Protein AF-A0A5Q5BSM4-F1 (afdb_monomer)

Secondary structure (DSSP, 8-state):
------HHHHHHHHHHHHHHHHHHHHHHHHHHHHHHHHHHHHHTT-SEEEE--SSSS--TTGGG-HHHHHHHHT--GGGS-S-B-TTSPEEEEHHHHHHHHHS----------------------

Nearest PDB structures (foldseek):
  6gsm-assembly1_K  TM=3.492E-01  e=2.436E+00  Kluyveromyces lactis NRRL Y-1140

Structure (mmCIF, N/CA/C/O backbone):
data_AF-A0A5Q5BSM4-F1
#
_entry.id   AF-A0A5Q5BSM4-F1
#
loop_
_atom_site.group_PDB
_atom_site.id
_atom_site.type_symbol
_atom_site.label_atom_id
_atom_site.label_alt_id
_atom_site.label_comp_id
_atom_site.label_asym_id
_atom_site.label_entity_id
_atom_site.label_seq_id
_atom_site.pdbx_PDB_ins_code
_atom_site.Cartn_x
_atom_site.Cartn_y
_atom_site.Cartn_z
_atom_site.occupancy
_atom_site.B_iso_or_equiv
_atom_site.auth_seq_id
_atom_site.auth_comp_id
_atom_site.auth_asym_id
_atom_site.auth_atom_id
_atom_site.pdbx_PDB_model_num
ATOM 1 N N . MET A 1 1 ? 25.265 6.260 -46.735 1.00 38.16 1 MET A N 1
ATOM 2 C CA . MET A 1 1 ? 26.130 6.472 -45.557 1.00 38.16 1 MET A CA 1
ATOM 3 C C . MET A 1 1 ? 25.509 5.706 -44.404 1.00 38.16 1 MET A C 1
ATOM 5 O O . MET A 1 1 ? 24.399 6.041 -44.016 1.00 38.16 1 MET A O 1
ATOM 9 N N . ALA A 1 2 ? 26.136 4.612 -43.973 1.00 45.56 2 ALA A N 1
ATOM 10 C CA . ALA A 1 2 ? 25.623 3.774 -42.896 1.00 45.56 2 ALA A CA 1
ATOM 11 C C . ALA A 1 2 ? 26.114 4.345 -41.563 1.00 45.56 2 ALA A C 1
ATOM 13 O O . ALA A 1 2 ? 27.311 4.324 -41.285 1.00 45.56 2 ALA A O 1
ATOM 14 N N . THR A 1 3 ? 25.202 4.896 -40.766 1.00 55.59 3 THR A N 1
ATOM 15 C CA . THR A 1 3 ? 25.486 5.230 -39.372 1.00 55.59 3 THR A CA 1
ATOM 16 C C . THR A 1 3 ? 25.607 3.911 -38.622 1.00 55.59 3 THR A C 1
ATOM 18 O O . THR A 1 3 ? 24.602 3.303 -38.261 1.00 55.59 3 THR A O 1
ATOM 21 N N . THR A 1 4 ? 26.833 3.423 -38.451 1.00 55.22 4 THR A N 1
ATOM 22 C CA . THR A 1 4 ? 27.134 2.293 -37.571 1.00 55.22 4 THR A CA 1
ATOM 23 C C . THR A 1 4 ? 26.863 2.749 -36.141 1.00 55.22 4 THR A C 1
ATOM 25 O O . THR A 1 4 ? 27.743 3.290 -35.478 1.00 55.22 4 THR A O 1
ATOM 28 N N . GLN A 1 5 ? 25.616 2.613 -35.687 1.00 59.78 5 GLN A N 1
ATOM 29 C CA . GLN A 1 5 ? 25.284 2.768 -34.275 1.00 59.78 5 GLN A CA 1
ATOM 30 C C . GLN A 1 5 ? 26.071 1.716 -33.500 1.00 59.78 5 GLN A C 1
ATOM 32 O O . GLN A 1 5 ? 25.992 0.521 -33.797 1.00 59.78 5 GLN A O 1
ATOM 37 N N . ASN A 1 6 ? 26.879 2.177 -32.548 1.00 61.00 6 ASN A N 1
ATOM 38 C CA . ASN A 1 6 ? 27.720 1.309 -31.747 1.00 61.00 6 ASN A CA 1
ATOM 39 C C . ASN A 1 6 ? 26.804 0.351 -30.957 1.00 61.00 6 ASN A C 1
ATOM 41 O O . ASN A 1 6 ? 25.897 0.810 -30.251 1.00 61.00 6 ASN A O 1
ATOM 45 N N . PRO A 1 7 ? 26.999 -0.975 -31.048 1.00 62.97 7 PRO A N 1
ATOM 46 C CA . PRO A 1 7 ? 26.132 -1.943 -30.374 1.00 62.97 7 PRO A CA 1
ATOM 47 C C . PRO A 1 7 ? 26.144 -1.776 -28.845 1.00 62.97 7 PRO A C 1
ATOM 49 O O . PRO A 1 7 ? 25.150 -2.080 -28.192 1.00 62.97 7 PRO A O 1
ATOM 52 N N . VAL A 1 8 ? 27.228 -1.223 -28.289 1.00 66.81 8 VAL A N 1
ATOM 53 C CA . VAL A 1 8 ? 27.368 -0.889 -26.862 1.00 66.81 8 VAL A CA 1
ATOM 54 C C . VAL A 1 8 ? 26.433 0.258 -26.454 1.00 66.81 8 VAL A C 1
ATOM 56 O O . VAL A 1 8 ? 25.669 0.109 -25.509 1.00 66.81 8 VAL A O 1
ATOM 59 N N . GLU A 1 9 ? 26.387 1.352 -27.221 1.00 67.44 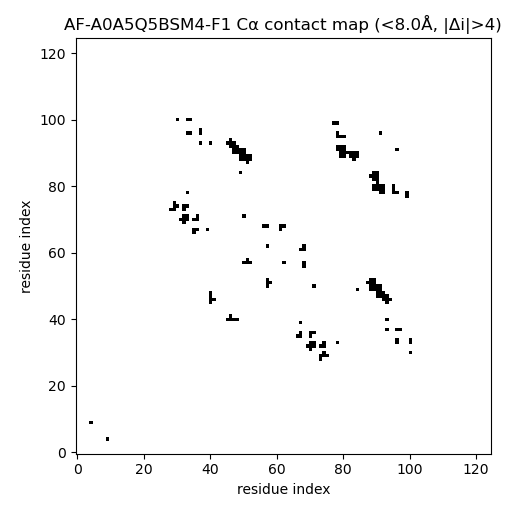9 GLU A N 1
ATOM 60 C CA . GLU A 1 9 ? 25.494 2.494 -26.946 1.00 67.44 9 GLU A CA 1
ATOM 61 C C . GLU A 1 9 ? 24.015 2.092 -27.061 1.00 67.44 9 GLU A C 1
ATOM 63 O O . GLU A 1 9 ? 23.165 2.522 -26.281 1.00 67.44 9 GLU A O 1
ATOM 68 N N . THR A 1 10 ? 23.700 1.202 -28.006 1.00 70.56 10 THR A N 1
ATOM 69 C CA . THR A 1 10 ? 22.338 0.680 -28.186 1.00 70.56 10 THR A CA 1
ATOM 70 C C . THR A 1 10 ? 21.916 -0.223 -27.020 1.00 70.56 10 THR A C 1
ATOM 72 O O . THR A 1 10 ? 20.780 -0.120 -26.549 1.00 70.56 10 THR A O 1
ATOM 75 N N . ALA A 1 11 ? 22.818 -1.073 -26.518 1.00 73.31 11 ALA A N 1
ATOM 76 C CA . ALA A 1 11 ? 22.568 -1.925 -25.354 1.00 73.31 11 ALA A CA 1
ATOM 77 C C . ALA A 1 11 ? 22.363 -1.101 -24.066 1.00 73.31 11 ALA A C 1
ATOM 79 O O . ALA A 1 11 ? 21.444 -1.389 -23.293 1.00 73.31 11 ALA A O 1
ATOM 80 N N . ASP A 1 12 ? 23.135 -0.027 -23.879 1.00 85.81 12 ASP A N 1
ATOM 81 C CA . ASP A 1 12 ? 22.999 0.881 -22.733 1.00 85.81 12 ASP A CA 1
ATOM 82 C C . ASP A 1 12 ? 21.653 1.628 -22.746 1.00 85.81 12 ASP A C 1
ATOM 84 O O . ASP A 1 12 ? 20.983 1.749 -21.714 1.00 85.81 12 ASP A O 1
ATOM 88 N N . HIS A 1 13 ? 21.184 2.054 -23.924 1.00 89.81 13 HIS A N 1
ATOM 89 C CA . HIS A 1 13 ? 19.853 2.650 -24.080 1.00 89.81 13 HIS A CA 1
ATOM 90 C C . HIS A 1 13 ? 18.716 1.656 -23.815 1.00 89.81 13 HIS A C 1
ATOM 92 O O . HIS A 1 13 ? 17.724 2.005 -23.162 1.00 89.81 13 HIS A O 1
ATOM 98 N N . GLN A 1 14 ? 18.848 0.413 -24.284 1.00 92.00 14 GLN A N 1
ATOM 99 C CA . GLN A 1 14 ? 17.872 -0.641 -24.005 1.00 92.00 14 GLN A CA 1
ATOM 100 C C . GLN A 1 14 ? 17.782 -0.920 -22.503 1.00 92.00 14 GLN A C 1
ATOM 102 O O . GLN A 1 14 ? 16.678 -0.914 -21.951 1.00 92.00 14 GLN A O 1
ATOM 107 N N . LEU A 1 15 ? 18.919 -1.069 -21.820 1.00 92.12 15 LEU A N 1
ATOM 108 C CA . LEU A 1 15 ? 18.958 -1.261 -20.372 1.00 92.12 15 LEU A CA 1
ATOM 109 C C . LEU A 1 15 ? 18.307 -0.086 -19.625 1.00 92.12 15 LEU A C 1
ATOM 111 O O . LEU A 1 15 ? 17.450 -0.304 -18.764 1.00 92.12 15 LEU A O 1
ATOM 115 N N . ALA A 1 16 ? 18.636 1.156 -19.990 1.00 93.56 16 ALA A N 1
ATOM 116 C CA . ALA A 1 16 ? 18.035 2.346 -19.387 1.00 93.56 16 ALA A CA 1
ATOM 117 C C . ALA A 1 16 ? 16.503 2.379 -19.552 1.00 93.56 16 ALA A C 1
ATOM 119 O O . ALA A 1 16 ? 15.777 2.696 -18.603 1.00 93.56 16 ALA A O 1
ATOM 120 N N . SER A 1 17 ? 15.996 2.000 -20.730 1.00 94.44 17 SER A N 1
ATOM 121 C CA . SER A 1 17 ? 14.554 1.933 -20.995 1.00 94.44 17 SER A CA 1
ATOM 122 C C . SER A 1 17 ? 13.844 0.878 -20.135 1.00 94.44 17 SER A C 1
ATOM 124 O O . S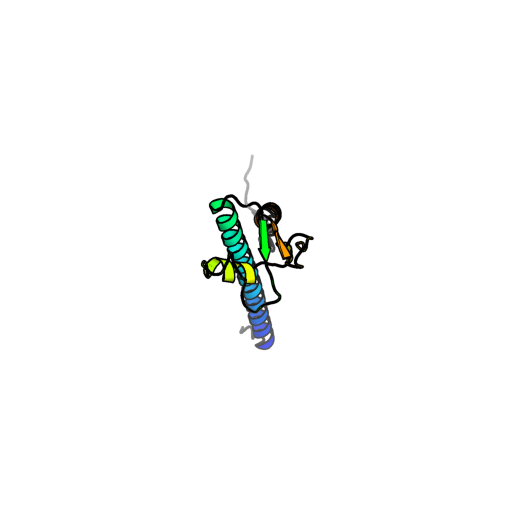ER A 1 17 ? 12.769 1.140 -19.586 1.00 94.44 17 SER A O 1
ATOM 126 N N . LEU A 1 18 ? 14.468 -0.290 -19.942 1.00 95.56 18 LEU A N 1
ATOM 127 C CA . LEU A 1 18 ? 13.928 -1.370 -19.117 1.00 95.56 18 LEU A CA 1
ATOM 128 C C . LEU A 1 18 ? 13.893 -0.979 -17.637 1.00 95.56 18 LEU A C 1
ATOM 130 O O . LEU A 1 18 ? 12.879 -1.200 -16.976 1.00 95.56 18 LEU A O 1
ATOM 134 N N . LEU A 1 19 ? 14.944 -0.327 -17.130 1.00 95.56 19 LEU A N 1
ATOM 135 C CA . LEU A 1 19 ? 14.981 0.195 -15.760 1.00 95.56 19 LEU A CA 1
ATOM 136 C C . LEU A 1 19 ? 13.916 1.277 -15.531 1.00 95.56 19 LEU A C 1
ATOM 138 O O . LEU A 1 19 ? 13.228 1.277 -14.506 1.00 95.56 19 LEU A O 1
ATOM 142 N N . ALA A 1 20 ? 13.722 2.177 -16.501 1.00 93.44 20 ALA A N 1
ATOM 143 C CA . ALA A 1 20 ? 12.674 3.193 -16.432 1.00 93.44 20 ALA A CA 1
ATOM 144 C C . ALA A 1 20 ? 11.273 2.565 -16.383 1.00 93.44 20 ALA A C 1
ATOM 146 O O . ALA A 1 20 ? 10.442 2.988 -15.571 1.00 93.44 20 ALA A O 1
ATOM 147 N N . ARG A 1 21 ? 11.030 1.529 -17.196 1.00 95.25 21 ARG A N 1
ATOM 148 C CA . ARG A 1 21 ? 9.766 0.783 -17.211 1.00 95.25 21 ARG A CA 1
ATOM 149 C C . ARG A 1 21 ? 9.548 -0.007 -15.924 1.00 95.25 21 ARG A C 1
ATOM 151 O O . ARG A 1 21 ? 8.446 0.012 -15.386 1.00 95.25 21 ARG A O 1
ATOM 158 N N . GLN A 1 22 ? 10.587 -0.650 -15.392 1.00 95.88 22 GLN A N 1
ATOM 159 C CA . GLN A 1 22 ? 10.524 -1.345 -14.105 1.00 95.88 22 GLN A CA 1
ATOM 160 C C . GLN A 1 22 ? 10.124 -0.382 -12.980 1.00 95.88 22 GLN A C 1
ATOM 162 O O . GLN A 1 22 ? 9.266 -0.710 -12.161 1.00 95.88 22 GLN A O 1
ATOM 167 N N . LYS A 1 23 ? 10.698 0.827 -12.966 1.00 93.88 23 LYS A N 1
ATOM 168 C CA . LYS A 1 23 ? 10.336 1.867 -11.997 1.00 93.88 23 LYS A CA 1
ATOM 169 C C . LYS A 1 23 ? 8.873 2.295 -12.133 1.00 93.88 23 LYS A C 1
ATOM 171 O O . LYS A 1 23 ? 8.179 2.368 -11.126 1.00 93.88 23 LYS A O 1
ATOM 176 N N . GLN A 1 24 ? 8.400 2.539 -13.355 1.00 93.44 24 GLN A N 1
ATOM 177 C CA . GLN A 1 24 ? 6.998 2.897 -13.609 1.00 93.44 24 GLN A CA 1
ATOM 178 C C . GLN A 1 24 ? 6.033 1.791 -13.169 1.00 93.44 24 GLN A C 1
ATOM 180 O O . GLN A 1 24 ? 5.017 2.078 -12.543 1.00 93.44 24 GLN A O 1
ATOM 185 N N . LEU A 1 25 ? 6.359 0.528 -13.458 1.00 95.69 25 LEU A N 1
ATOM 186 C CA . LEU A 1 25 ? 5.557 -0.616 -13.026 1.00 95.69 25 LEU A CA 1
ATOM 187 C C . LEU A 1 25 ? 5.505 -0.719 -11.503 1.00 95.69 25 LEU A C 1
ATOM 189 O O . LEU A 1 25 ? 4.427 -0.910 -10.953 1.00 95.69 25 LEU A O 1
ATOM 193 N N . ARG A 1 26 ? 6.637 -0.533 -10.816 1.00 92.88 26 ARG A N 1
ATOM 194 C CA . ARG A 1 26 ? 6.670 -0.520 -9.349 1.00 92.88 26 ARG A CA 1
ATOM 195 C C . ARG A 1 26 ? 5.797 0.594 -8.775 1.00 92.88 26 ARG A C 1
ATOM 197 O O . ARG A 1 26 ? 4.992 0.328 -7.895 1.00 92.88 26 ARG A O 1
ATOM 204 N N . GLU A 1 27 ? 5.905 1.812 -9.301 1.00 91.62 27 GLU A N 1
ATOM 205 C CA . GLU A 1 27 ? 5.063 2.942 -8.879 1.00 91.62 27 GLU A CA 1
ATOM 206 C C . GLU A 1 27 ? 3.565 2.658 -9.106 1.00 91.62 27 GLU A C 1
ATOM 208 O O . GLU A 1 27 ? 2.738 2.988 -8.257 1.00 91.62 27 GLU A O 1
ATOM 213 N N . ALA A 1 28 ? 3.207 2.009 -10.218 1.00 93.19 28 ALA A N 1
ATOM 214 C CA . ALA A 1 28 ? 1.830 1.612 -10.504 1.00 93.19 28 ALA A CA 1
ATOM 215 C C . ALA A 1 28 ? 1.316 0.518 -9.550 1.00 93.19 28 ALA A C 1
ATOM 217 O O . ALA A 1 28 ? 0.178 0.604 -9.090 1.00 93.19 28 ALA A O 1
ATOM 218 N N . ILE A 1 29 ? 2.152 -0.475 -9.223 1.00 93.38 29 ILE A N 1
ATOM 219 C CA . ILE A 1 29 ? 1.835 -1.535 -8.252 1.00 93.38 29 ILE A CA 1
ATOM 220 C C . ILE A 1 29 ? 1.619 -0.931 -6.861 1.00 93.38 29 ILE A C 1
ATOM 222 O O . ILE A 1 29 ? 0.567 -1.157 -6.267 1.00 93.38 29 ILE A O 1
ATOM 226 N N . GLU A 1 30 ? 2.547 -0.094 -6.384 1.00 93.12 30 GLU A N 1
ATOM 227 C CA . GLU A 1 30 ? 2.431 0.605 -5.095 1.00 93.12 30 GLU A CA 1
ATOM 228 C C . GLU A 1 30 ? 1.144 1.439 -5.019 1.00 93.12 30 GLU A C 1
ATOM 230 O O . GLU A 1 30 ? 0.439 1.441 -4.006 1.00 93.12 30 GLU A O 1
ATOM 235 N N . ARG A 1 31 ? 0.812 2.151 -6.105 1.00 93.62 31 ARG A N 1
ATOM 236 C CA . ARG A 1 31 ? -0.415 2.947 -6.175 1.00 93.62 31 ARG A CA 1
ATOM 237 C C . ARG A 1 31 ? -1.655 2.070 -6.104 1.00 93.62 31 ARG A C 1
ATOM 239 O O . ARG A 1 31 ? -2.568 2.381 -5.341 1.00 93.62 31 ARG A O 1
ATOM 246 N N . ARG A 1 32 ? -1.679 0.971 -6.858 1.00 94.69 32 ARG A N 1
ATOM 247 C CA . ARG A 1 32 ? -2.812 0.046 -6.857 1.00 94.69 32 ARG A CA 1
ATOM 248 C C . ARG A 1 32 ? -3.003 -0.610 -5.492 1.00 94.69 32 ARG A C 1
ATOM 250 O O . ARG A 1 32 ? -4.131 -0.722 -5.025 1.00 94.69 32 ARG A O 1
ATOM 257 N N . ALA A 1 33 ? -1.913 -0.987 -4.836 1.00 92.06 33 ALA A N 1
ATOM 258 C CA . ALA A 1 33 ? -1.926 -1.491 -3.471 1.00 92.06 33 ALA A CA 1
ATOM 259 C C . ALA A 1 33 ? -2.557 -0.486 -2.492 1.00 92.06 33 ALA A C 1
ATOM 261 O O . ALA A 1 33 ? -3.473 -0.835 -1.747 1.00 92.06 33 ALA A O 1
ATOM 262 N N . ALA A 1 34 ? -2.140 0.783 -2.550 1.00 92.38 34 ALA A N 1
ATOM 263 C CA . ALA A 1 34 ? -2.717 1.844 -1.725 1.00 92.38 34 ALA A CA 1
ATOM 264 C C . ALA A 1 34 ? -4.222 2.048 -1.973 1.00 92.38 34 ALA A C 1
ATOM 266 O O . ALA A 1 34 ? -4.971 2.269 -1.023 1.00 92.38 34 ALA A O 1
ATOM 267 N N . GLU A 1 35 ? -4.685 1.933 -3.221 1.00 94.12 35 GLU A N 1
ATOM 268 C CA . GLU A 1 35 ? -6.115 1.985 -3.556 1.00 94.12 35 GLU A CA 1
ATOM 269 C C . GLU A 1 35 ? -6.904 0.817 -2.953 1.00 94.12 35 GLU A C 1
ATOM 271 O O . GLU A 1 35 ? -7.995 1.040 -2.427 1.00 94.12 35 GLU A O 1
ATOM 276 N N . VAL A 1 36 ? -6.364 -0.406 -2.998 1.00 92.94 36 VAL A N 1
ATOM 277 C CA . VAL A 1 36 ? -7.010 -1.599 -2.423 1.00 92.94 36 VAL A CA 1
ATOM 278 C C . VAL A 1 36 ? -7.166 -1.444 -0.912 1.00 92.94 36 VAL A C 1
ATOM 280 O O . VAL A 1 36 ? -8.275 -1.569 -0.398 1.00 92.94 36 VAL A O 1
ATOM 283 N N . VAL A 1 37 ? -6.090 -1.080 -0.206 1.00 90.94 37 VAL A N 1
ATOM 284 C CA . VAL A 1 37 ? -6.135 -0.896 1.255 1.00 90.94 37 VAL A CA 1
ATOM 285 C C . VAL A 1 37 ? -7.058 0.263 1.639 1.00 90.94 37 VAL A C 1
ATOM 287 O O . VAL A 1 37 ? -7.840 0.146 2.580 1.00 90.94 37 VAL A O 1
ATOM 290 N N . ARG A 1 38 ? -7.027 1.371 0.886 1.00 92.88 38 ARG A N 1
ATOM 291 C CA . ARG A 1 38 ? -7.946 2.501 1.088 1.00 92.88 38 ARG A CA 1
ATOM 292 C C . ARG A 1 38 ? -9.404 2.083 0.924 1.00 92.88 3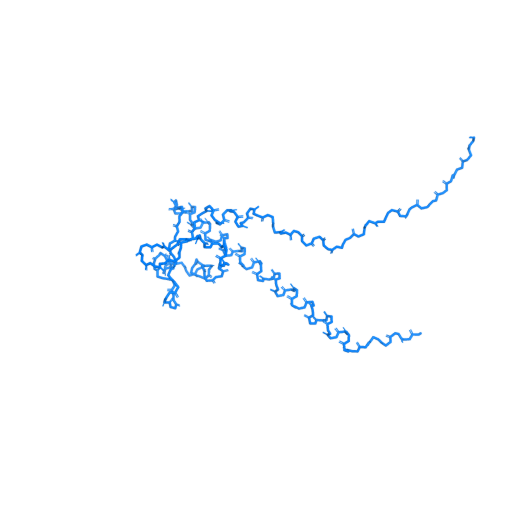8 ARG A C 1
ATOM 294 O O . ARG A 1 38 ? -10.229 2.474 1.741 1.00 92.88 38 ARG A O 1
ATOM 301 N N . THR A 1 39 ? -9.718 1.349 -0.140 1.00 93.19 39 THR A N 1
ATOM 302 C CA . THR A 1 39 ? -11.088 0.898 -0.431 1.00 93.19 39 THR A CA 1
ATOM 303 C C . THR A 1 39 ? -11.586 -0.003 0.688 1.00 93.19 39 THR A C 1
ATOM 305 O O . THR A 1 39 ? -12.637 0.264 1.254 1.00 93.19 39 THR A O 1
ATOM 308 N N . TRP A 1 40 ? -10.764 -0.964 1.112 1.00 92.06 40 TRP A N 1
ATOM 309 C CA . TRP A 1 40 ? -11.101 -1.837 2.230 1.00 92.06 40 TRP A CA 1
ATOM 310 C C . TRP A 1 40 ? -11.375 -1.065 3.528 1.00 92.06 40 TRP A C 1
ATOM 312 O O . TRP A 1 40 ? -12.356 -1.350 4.211 1.00 92.06 40 TRP A O 1
ATOM 322 N N . LEU A 1 41 ? -10.550 -0.062 3.859 1.00 90.69 41 LEU A N 1
ATOM 323 C CA . LEU A 1 41 ? -10.770 0.786 5.036 1.00 90.69 41 LEU A CA 1
ATOM 324 C C . LEU A 1 41 ? -12.115 1.518 4.969 1.00 90.69 41 LEU A C 1
ATOM 326 O O . LEU A 1 41 ? -12.820 1.568 5.972 1.00 90.69 41 LEU A O 1
ATOM 330 N N . LEU A 1 42 ? -12.479 2.052 3.801 1.00 91.06 42 LEU A N 1
ATOM 331 C CA . LEU A 1 42 ? -13.760 2.732 3.601 1.00 91.06 42 LEU A CA 1
ATOM 332 C C . LEU A 1 42 ? -14.943 1.765 3.715 1.00 91.06 42 LEU A C 1
ATOM 334 O O . LEU A 1 42 ? -15.885 2.066 4.442 1.00 91.06 42 LEU A O 1
ATOM 338 N N . ASP A 1 43 ? -14.864 0.602 3.066 1.00 91.50 43 ASP A N 1
ATOM 339 C CA . ASP A 1 43 ? -15.927 -0.413 3.067 1.00 91.50 43 ASP A CA 1
ATOM 340 C C . ASP A 1 43 ? -16.202 -0.976 4.470 1.00 91.50 43 ASP A C 1
ATOM 342 O O . ASP A 1 43 ? -17.318 -1.387 4.771 1.00 91.50 43 ASP A O 1
ATOM 346 N N . HIS A 1 44 ? -15.188 -0.981 5.340 1.00 87.75 44 HIS A N 1
ATOM 347 C CA . HIS A 1 44 ? -15.294 -1.461 6.721 1.00 87.75 44 HIS A CA 1
ATOM 348 C C . HIS A 1 44 ? -15.473 -0.329 7.743 1.00 87.75 44 HIS A C 1
ATOM 350 O O . HIS A 1 44 ? -15.369 -0.585 8.943 1.00 87.75 44 HIS A O 1
ATOM 356 N N . GLU A 1 45 ? -15.688 0.913 7.291 1.00 90.06 45 GLU A N 1
ATOM 357 C CA . GLU A 1 45 ? -15.836 2.108 8.138 1.00 90.06 45 GLU A CA 1
ATOM 358 C C . GLU A 1 45 ? -14.656 2.319 9.112 1.00 90.06 45 GLU A C 1
ATOM 360 O O . GLU A 1 45 ? -14.796 2.807 10.236 1.00 90.06 45 GLU A O 1
ATOM 365 N N . ARG A 1 46 ? -13.447 1.949 8.679 1.00 88.25 46 ARG A N 1
ATOM 366 C CA . ARG A 1 46 ? -12.209 2.059 9.457 1.00 88.25 46 ARG A CA 1
ATOM 367 C C . ARG A 1 46 ? -11.364 3.238 9.003 1.00 88.25 46 ARG A C 1
ATOM 369 O O . ARG A 1 46 ? -11.256 3.566 7.826 1.00 88.25 46 ARG A O 1
ATOM 376 N N . THR A 1 47 ? -10.664 3.837 9.959 1.00 88.81 47 THR A N 1
ATOM 377 C CA . THR A 1 47 ? -9.720 4.936 9.701 1.00 88.81 47 THR A CA 1
ATOM 378 C C . THR A 1 47 ? -8.258 4.489 9.713 1.00 88.81 47 THR A C 1
ATOM 380 O O . THR A 1 47 ? -7.383 5.253 9.295 1.00 88.81 47 THR A O 1
ATOM 383 N N . TRP A 1 48 ? -7.976 3.261 10.157 1.00 87.69 48 TRP A N 1
ATOM 384 C CA . TRP A 1 48 ? -6.633 2.688 10.212 1.00 87.69 48 TRP A CA 1
ATOM 385 C C . TRP A 1 48 ? -6.653 1.153 10.251 1.00 87.69 48 TRP A C 1
ATOM 387 O O . TRP A 1 48 ? -7.668 0.535 10.583 1.00 87.69 48 TRP A O 1
ATOM 397 N N . VAL A 1 49 ? -5.507 0.548 9.936 1.00 85.12 49 VAL A N 1
ATOM 398 C CA . VAL A 1 49 ? -5.237 -0.882 10.122 1.00 85.12 49 VAL A CA 1
ATOM 399 C C . VAL A 1 49 ? -3.796 -1.094 10.596 1.00 85.12 49 VAL A C 1
ATOM 401 O O . VAL A 1 49 ? -2.882 -0.400 10.145 1.00 85.12 49 VAL A O 1
ATOM 404 N N . ALA A 1 50 ? -3.599 -2.020 11.537 1.00 81.81 50 ALA A N 1
ATOM 405 C CA . ALA A 1 50 ? -2.273 -2.457 11.960 1.00 81.81 50 ALA A CA 1
ATOM 406 C C . ALA A 1 50 ? -1.761 -3.560 11.028 1.00 81.81 50 ALA A C 1
ATOM 408 O O . ALA A 1 50 ? -2.491 -4.488 10.688 1.00 81.81 50 ALA A O 1
ATOM 409 N N . VAL A 1 51 ? -0.496 -3.450 10.642 1.00 77.00 51 VAL A N 1
ATOM 410 C CA . VAL A 1 51 ? 0.227 -4.394 9.795 1.00 77.00 51 VAL A CA 1
ATOM 411 C C . VAL A 1 51 ? 1.409 -4.921 10.592 1.00 77.00 51 VAL A C 1
ATOM 413 O O . VAL A 1 51 ? 2.333 -4.177 10.936 1.00 77.00 51 VAL A O 1
ATOM 416 N N . ASP A 1 52 ? 1.375 -6.211 10.901 1.00 71.50 52 ASP A N 1
ATOM 417 C CA . ASP A 1 52 ? 2.512 -6.896 11.497 1.00 71.50 52 ASP A CA 1
ATOM 418 C C . ASP A 1 52 ? 3.410 -7.462 10.390 1.00 71.50 52 ASP A C 1
ATOM 420 O O . ASP A 1 52 ? 2.982 -8.284 9.583 1.00 71.50 52 ASP A O 1
ATOM 424 N N . PHE A 1 53 ? 4.658 -7.000 10.342 1.00 64.06 53 PHE A N 1
ATOM 425 C CA . PHE A 1 53 ? 5.668 -7.476 9.392 1.00 64.06 53 PHE A CA 1
ATOM 426 C C . PHE A 1 53 ? 6.506 -8.639 9.943 1.00 64.06 53 PHE A C 1
ATOM 428 O O . PHE A 1 53 ? 7.355 -9.168 9.227 1.00 64.06 53 PHE A O 1
ATOM 435 N N . THR A 1 54 ? 6.324 -9.018 11.214 1.00 57.81 54 THR A N 1
ATOM 436 C CA . THR A 1 54 ? 7.201 -9.982 11.902 1.00 57.81 54 THR A CA 1
ATOM 437 C C . THR A 1 54 ? 6.893 -11.444 11.587 1.00 57.81 54 THR A C 1
ATOM 439 O O . THR A 1 54 ? 7.711 -12.317 11.878 1.00 57.81 54 THR A O 1
ATOM 442 N N . LYS A 1 55 ? 5.767 -11.733 10.929 1.00 48.81 55 LYS A N 1
ATOM 443 C CA . LYS A 1 55 ? 5.425 -13.071 10.441 1.00 48.81 55 LYS A CA 1
ATOM 444 C C . LYS A 1 55 ? 5.214 -13.027 8.935 1.00 48.81 55 LYS A C 1
ATOM 446 O O . LYS A 1 55 ? 4.709 -12.054 8.393 1.00 48.81 55 LYS A O 1
ATOM 451 N N . THR A 1 56 ? 5.583 -14.108 8.259 1.00 51.38 56 THR A N 1
ATOM 452 C CA . THR A 1 56 ? 5.515 -14.343 6.801 1.00 51.38 56 THR A CA 1
ATOM 453 C C . THR A 1 56 ? 4.115 -14.218 6.177 1.00 51.38 56 THR A C 1
ATOM 455 O O . THR A 1 56 ? 3.923 -14.570 5.013 1.00 51.38 56 THR A O 1
ATOM 458 N N . ARG A 1 57 ? 3.126 -13.737 6.933 1.00 47.78 57 ARG A N 1
ATOM 459 C CA . ARG A 1 57 ? 1.743 -13.541 6.532 1.00 47.78 57 ARG A CA 1
ATOM 460 C C . ARG A 1 57 ? 1.132 -12.421 7.386 1.00 47.78 57 ARG A C 1
ATOM 462 O O . ARG A 1 57 ? 1.312 -12.459 8.604 1.00 47.78 57 ARG A O 1
ATOM 469 N N . PRO A 1 58 ? 0.395 -11.468 6.797 1.00 53.41 58 PRO A N 1
ATOM 470 C CA . PRO A 1 58 ? -0.415 -10.538 7.575 1.00 53.41 58 PRO A CA 1
ATOM 471 C C . PRO A 1 58 ? -1.485 -11.332 8.356 1.00 53.41 58 PRO A C 1
ATOM 473 O O . PRO A 1 58 ? -2.306 -12.001 7.734 1.00 53.41 58 PRO A O 1
ATOM 476 N N . GLU A 1 59 ? -1.459 -11.314 9.695 1.00 54.56 59 GLU A N 1
ATOM 477 C CA . GLU A 1 59 ? -2.502 -11.931 10.547 1.00 54.56 59 GLU A CA 1
ATOM 478 C C . GLU A 1 59 ? -3.765 -11.043 10.589 1.00 54.56 59 GLU A C 1
ATOM 480 O O . GLU A 1 59 ? -3.668 -9.829 10.408 1.00 54.56 59 GLU A O 1
ATOM 485 N N . ALA A 1 60 ? -4.943 -11.654 10.800 1.00 53.03 60 ALA A N 1
ATOM 486 C CA . ALA A 1 60 ? -6.281 -11.040 10.896 1.00 53.03 60 ALA A CA 1
ATOM 487 C C . ALA A 1 60 ? -6.293 -9.518 11.200 1.00 53.03 60 ALA A C 1
ATOM 489 O O . ALA A 1 60 ? -5.791 -9.097 12.247 1.00 53.03 60 ALA A O 1
ATOM 490 N N . PRO A 1 61 ? -6.891 -8.672 10.328 1.00 59.75 61 PRO A N 1
ATOM 491 C CA . PRO A 1 61 ? -8.085 -8.925 9.501 1.00 59.75 61 PRO A CA 1
ATOM 492 C C . PRO A 1 61 ? -7.834 -9.429 8.065 1.00 59.75 61 PRO A C 1
ATOM 494 O O . PRO A 1 61 ? -8.777 -9.559 7.292 1.00 59.75 61 PRO A O 1
ATOM 497 N N . PHE A 1 62 ? -6.586 -9.722 7.697 1.00 64.00 62 PHE A N 1
ATOM 498 C CA . PHE A 1 62 ? -6.205 -10.072 6.321 1.00 64.00 62 PHE A CA 1
ATOM 499 C C . PHE A 1 62 ? -6.421 -11.547 5.944 1.00 64.00 62 PHE A C 1
ATOM 501 O O . PHE A 1 62 ? -6.390 -11.887 4.764 1.00 64.00 62 PHE A O 1
ATOM 508 N N . ASP A 1 63 ? -6.650 -12.436 6.918 1.00 61.75 63 ASP A N 1
ATOM 509 C CA . ASP A 1 63 ? -6.720 -13.887 6.678 1.00 61.75 63 ASP A CA 1
ATOM 510 C C . ASP A 1 63 ? -7.878 -14.315 5.759 1.00 61.75 63 ASP A C 1
ATOM 512 O O . ASP A 1 63 ? -7.778 -15.345 5.090 1.00 61.75 63 ASP A O 1
ATOM 516 N N . SER A 1 64 ? -8.953 -13.524 5.691 1.00 67.50 64 SER A N 1
ATOM 517 C CA . SER A 1 64 ? -10.093 -13.748 4.793 1.00 67.50 64 SER A CA 1
ATOM 518 C C . SER A 1 64 ? -9.988 -13.010 3.453 1.00 67.50 64 SER A C 1
ATOM 520 O O . SER A 1 64 ? -10.843 -13.212 2.595 1.00 67.50 64 SER A O 1
ATOM 522 N N . ASP A 1 65 ? -8.967 -12.169 3.255 1.00 76.62 65 ASP A N 1
ATOM 523 C CA . ASP A 1 65 ? -8.789 -11.365 2.042 1.00 76.62 65 ASP A CA 1
ATOM 524 C C . ASP A 1 65 ? -7.332 -11.420 1.554 1.00 76.62 65 ASP A C 1
ATOM 526 O O . ASP A 1 65 ? -6.472 -10.604 1.900 1.00 76.62 65 ASP A O 1
ATOM 530 N N . ALA A 1 66 ? -7.062 -12.410 0.699 1.00 77.81 66 ALA A N 1
ATOM 531 C CA . ALA A 1 66 ? -5.754 -12.594 0.078 1.00 77.81 66 ALA A CA 1
ATOM 532 C C . ALA A 1 66 ? -5.336 -11.399 -0.801 1.00 77.81 66 ALA A C 1
ATOM 534 O O . ALA A 1 66 ? -4.140 -11.135 -0.942 1.00 77.81 66 ALA A O 1
ATOM 535 N N . GLY A 1 67 ? -6.300 -10.670 -1.376 1.00 81.25 67 GLY A N 1
ATOM 536 C CA . GLY A 1 67 ? -6.033 -9.480 -2.181 1.00 81.25 67 GLY A CA 1
ATOM 537 C C . GLY A 1 67 ? -5.532 -8.324 -1.321 1.00 81.25 67 GLY A C 1
ATOM 538 O O . GLY A 1 67 ? -4.556 -7.663 -1.677 1.00 81.25 67 GLY A O 1
ATOM 539 N N . LEU A 1 68 ? -6.142 -8.131 -0.153 1.00 83.38 68 LEU A N 1
ATOM 540 C CA . LEU A 1 68 ? -5.709 -7.140 0.822 1.00 83.38 68 LEU A CA 1
ATOM 541 C C . LEU A 1 68 ? -4.345 -7.490 1.428 1.00 83.38 68 LEU A C 1
ATOM 543 O O . LEU A 1 68 ? -3.489 -6.614 1.537 1.00 83.38 68 LEU A O 1
ATOM 547 N N . ALA A 1 69 ? -4.114 -8.762 1.768 1.00 82.38 69 ALA A N 1
ATOM 548 C CA . ALA A 1 69 ? -2.818 -9.226 2.263 1.00 82.38 69 ALA A CA 1
ATOM 549 C C . ALA A 1 69 ? -1.690 -8.932 1.256 1.00 82.38 69 ALA A C 1
ATOM 551 O O . ALA A 1 69 ? -0.655 -8.376 1.625 1.00 82.38 69 ALA A O 1
ATOM 552 N N . ALA A 1 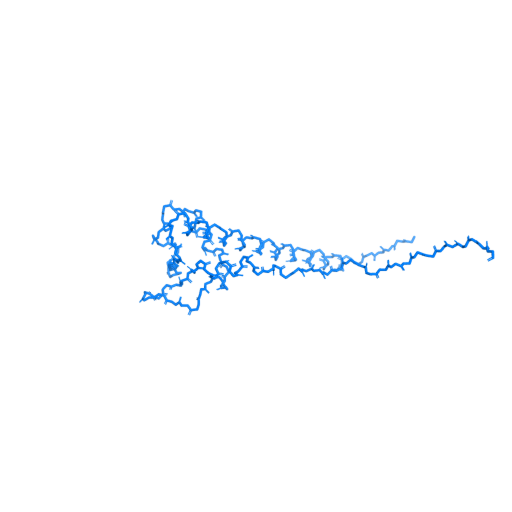70 ? -1.914 -9.242 -0.026 1.00 83.94 70 ALA A N 1
ATOM 553 C CA . ALA A 1 70 ? -0.966 -8.940 -1.095 1.00 83.94 70 ALA A CA 1
ATOM 554 C C . ALA A 1 70 ? -0.761 -7.427 -1.277 1.00 83.94 70 ALA A C 1
ATOM 556 O O . ALA A 1 70 ? 0.371 -6.969 -1.404 1.00 83.94 70 ALA A O 1
ATOM 557 N N . ALA A 1 71 ? -1.835 -6.633 -1.235 1.00 88.62 71 ALA A N 1
ATOM 558 C CA . ALA A 1 71 ? -1.742 -5.180 -1.345 1.00 88.62 71 ALA A CA 1
ATOM 559 C C . ALA A 1 71 ? -0.914 -4.565 -0.207 1.00 88.62 71 ALA A C 1
ATOM 5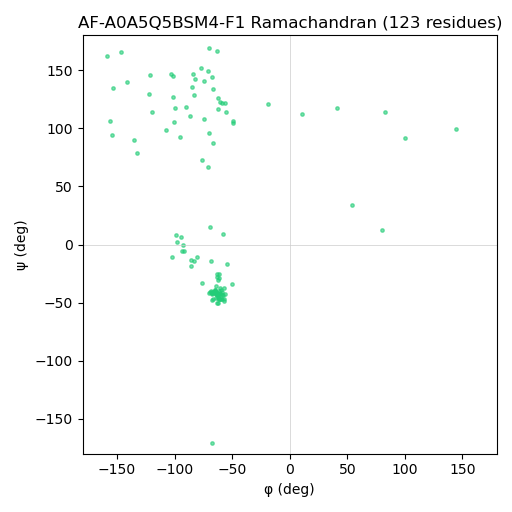61 O O . ALA A 1 71 ? -0.085 -3.694 -0.448 1.00 88.62 71 ALA A O 1
ATOM 562 N N . VAL A 1 72 ? -1.080 -5.038 1.028 1.00 85.50 72 VAL A N 1
ATOM 563 C CA . VAL A 1 72 ? -0.294 -4.558 2.171 1.00 85.50 72 VAL A CA 1
ATOM 564 C C . VAL A 1 72 ? 1.204 -4.826 1.989 1.00 85.50 72 VAL A C 1
ATOM 566 O O . VAL A 1 72 ? 2.016 -3.945 2.274 1.00 85.50 72 VAL A O 1
ATOM 569 N N . CYS A 1 73 ? 1.581 -5.988 1.448 1.00 83.56 73 CYS A N 1
ATOM 570 C CA . CYS A 1 73 ? 2.980 -6.306 1.138 1.00 83.56 73 CYS A CA 1
ATOM 571 C C . CYS A 1 73 ? 3.603 -5.357 0.100 1.00 83.56 73 CYS A C 1
ATOM 573 O O . CYS A 1 73 ? 4.802 -5.091 0.158 1.00 83.56 73 CYS A O 1
ATOM 575 N N . GLU A 1 74 ? 2.792 -4.827 -0.816 1.00 89.31 74 GLU A N 1
ATOM 576 C CA . GLU A 1 74 ? 3.221 -3.926 -1.892 1.00 89.31 74 GLU A CA 1
ATOM 577 C C . GLU A 1 74 ? 3.121 -2.434 -1.520 1.00 89.31 74 GLU A C 1
ATOM 579 O O . GLU A 1 74 ? 3.461 -1.559 -2.322 1.00 89.31 74 GLU A O 1
ATOM 584 N N . LEU A 1 75 ? 2.663 -2.103 -0.305 1.00 87.25 75 LEU A N 1
ATOM 585 C CA . LEU A 1 75 ? 2.605 -0.714 0.140 1.00 87.25 75 LEU A CA 1
ATOM 586 C C . LEU A 1 75 ? 4.016 -0.126 0.290 1.00 87.25 75 LEU A C 1
ATOM 588 O O . LEU A 1 75 ? 4.884 -0.705 0.952 1.00 87.25 75 LEU A O 1
ATOM 592 N N . PRO A 1 76 ? 4.254 1.092 -0.220 1.00 84.06 76 PRO A N 1
ATOM 593 C CA . PRO A 1 76 ? 5.524 1.757 -0.008 1.00 84.06 76 PRO A CA 1
ATOM 594 C C . PRO A 1 76 ? 5.653 2.214 1.443 1.00 84.06 76 PRO A C 1
ATOM 596 O O . PRO A 1 76 ? 4.683 2.641 2.063 1.00 84.06 76 PRO A O 1
ATOM 599 N N . ARG A 1 77 ? 6.887 2.257 1.959 1.00 80.56 77 ARG A N 1
ATOM 600 C CA . ARG A 1 77 ? 7.184 2.699 3.339 1.00 80.56 77 ARG A CA 1
ATOM 601 C C . ARG A 1 77 ? 6.543 4.038 3.721 1.00 80.56 77 ARG A C 1
ATOM 603 O O . ARG A 1 77 ? 6.133 4.208 4.856 1.00 80.56 77 ARG A O 1
ATOM 610 N N . ARG A 1 78 ? 6.423 4.967 2.766 1.00 80.31 78 ARG A N 1
ATOM 611 C CA . ARG A 1 78 ? 5.799 6.290 2.961 1.00 80.31 78 ARG A CA 1
ATOM 612 C C . ARG A 1 78 ? 4.281 6.258 3.203 1.00 80.31 78 ARG A C 1
ATOM 614 O O . ARG A 1 78 ? 3.731 7.281 3.581 1.00 80.31 78 ARG A O 1
ATOM 621 N N . ALA A 1 79 ? 3.615 5.133 2.937 1.00 82.06 79 ALA A N 1
ATOM 622 C CA . ALA A 1 79 ? 2.194 4.931 3.227 1.00 82.06 79 ALA A CA 1
ATOM 623 C C . ALA A 1 79 ? 1.943 4.455 4.670 1.00 82.06 79 ALA A C 1
ATOM 625 O O . ALA A 1 79 ? 0.807 4.487 5.138 1.00 82.06 79 ALA A O 1
ATOM 626 N N . TYR A 1 80 ? 2.994 4.023 5.371 1.00 77.88 80 TYR A N 1
ATOM 627 C CA . TYR A 1 80 ? 2.938 3.732 6.795 1.00 77.88 80 TYR A CA 1
ATOM 628 C C . TYR A 1 80 ? 3.128 5.040 7.559 1.00 77.88 80 TYR A C 1
ATOM 630 O O . TYR A 1 80 ? 4.075 5.789 7.300 1.00 77.88 80 TYR A O 1
ATOM 638 N N . GLY A 1 81 ? 2.216 5.321 8.487 1.00 68.50 81 GLY A N 1
ATOM 639 C CA . GLY A 1 81 ? 2.350 6.469 9.374 1.00 68.50 81 GLY A CA 1
ATOM 640 C C . GLY A 1 81 ? 3.585 6.325 10.269 1.00 68.50 81 GLY A C 1
ATOM 641 O O . GLY A 1 81 ? 4.147 5.242 10.428 1.00 68.50 81 GLY A O 1
ATOM 642 N N . SER A 1 82 ? 3.992 7.411 10.922 1.00 60.50 82 SER A N 1
ATOM 643 C CA . SER A 1 82 ? 5.141 7.444 11.844 1.00 60.50 82 SER A CA 1
ATOM 644 C C . SER A 1 82 ? 4.933 6.679 13.166 1.00 60.50 82 SER A C 1
ATOM 646 O O . SER A 1 82 ? 5.682 6.886 14.119 1.00 60.50 82 SER A O 1
ATOM 648 N N . GLY A 1 83 ? 3.921 5.813 13.257 1.00 60.00 83 GLY A N 1
ATOM 649 C CA . GLY A 1 83 ? 3.508 5.161 14.494 1.00 60.00 83 GLY A CA 1
ATOM 650 C C . GLY A 1 83 ? 3.544 3.643 14.398 1.00 60.00 83 GLY A C 1
ATOM 651 O O . GLY A 1 83 ? 2.950 3.055 13.492 1.00 60.00 83 GLY A O 1
ATOM 652 N N . LEU A 1 84 ? 4.201 3.031 15.381 1.00 63.84 84 LEU A N 1
ATOM 653 C CA . LEU A 1 84 ? 3.935 1.651 15.759 1.00 63.84 84 LEU A CA 1
ATOM 654 C C . LEU A 1 84 ? 2.718 1.633 16.697 1.00 63.84 84 LEU A C 1
ATOM 656 O O . LEU A 1 84 ? 2.559 2.535 17.521 1.00 63.84 84 LEU A O 1
ATOM 660 N N . ASP A 1 85 ? 1.861 0.628 16.568 1.00 66.38 85 ASP A N 1
ATOM 661 C CA . ASP A 1 85 ? 0.815 0.339 17.550 1.00 66.38 85 ASP A CA 1
ATOM 662 C C . ASP A 1 85 ? 1.428 -0.207 18.856 1.00 66.38 85 ASP A C 1
ATOM 664 O O . ASP A 1 85 ? 2.602 -0.581 18.895 1.00 66.38 85 ASP A O 1
ATOM 668 N N . VAL A 1 86 ? 0.630 -0.314 19.924 1.00 56.31 86 VAL A N 1
ATOM 669 C CA . VAL A 1 86 ? 1.028 -0.837 21.248 1.00 56.31 86 VAL A CA 1
ATOM 670 C C . VAL A 1 86 ? 1.648 -2.241 21.204 1.00 56.31 86 VAL A C 1
ATOM 672 O O . VAL A 1 86 ? 2.307 -2.657 22.154 1.00 56.31 86 VAL A O 1
ATOM 675 N N . ARG A 1 87 ? 1.462 -2.969 20.095 1.00 63.06 87 ARG A N 1
ATOM 676 C CA . ARG A 1 87 ? 2.027 -4.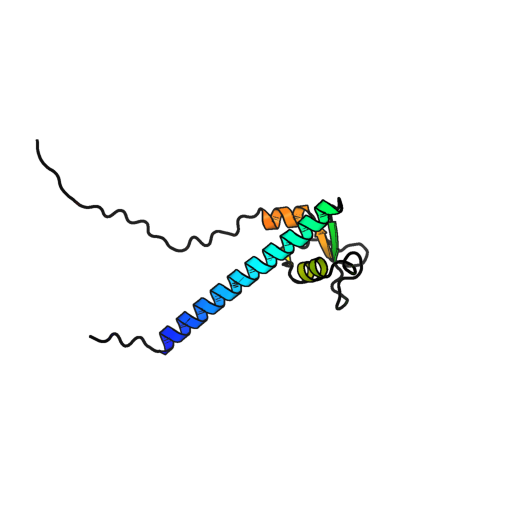301 19.826 1.00 63.06 87 ARG A CA 1
ATOM 677 C C . ARG A 1 87 ? 3.299 -4.287 18.964 1.00 63.06 87 ARG A C 1
ATOM 679 O O . ARG A 1 87 ? 3.808 -5.353 18.640 1.00 63.06 87 ARG A O 1
ATOM 686 N N . GLY A 1 88 ? 3.805 -3.116 18.570 1.00 66.06 88 GLY A N 1
ATOM 687 C CA . GLY A 1 88 ? 4.962 -2.984 17.675 1.00 66.06 88 GLY A CA 1
ATOM 688 C C . GLY A 1 88 ? 4.640 -3.167 16.186 1.00 66.06 88 GLY A C 1
ATOM 689 O O . GLY A 1 88 ? 5.554 -3.302 15.377 1.00 66.06 88 GLY A O 1
ATOM 690 N N . SER A 1 89 ? 3.359 -3.173 15.809 1.00 71.50 89 SER A N 1
ATOM 691 C CA . SER A 1 89 ? 2.906 -3.280 14.415 1.00 71.50 89 SER A CA 1
ATOM 692 C C . SER A 1 89 ? 2.905 -1.914 13.731 1.00 71.50 89 SER A C 1
ATOM 694 O O . SER A 1 89 ? 2.605 -0.909 14.367 1.00 71.50 89 SER A O 1
ATOM 696 N N . PHE A 1 90 ? 3.182 -1.853 12.431 1.00 76.31 90 PHE A N 1
ATOM 697 C CA . PHE A 1 90 ? 3.105 -0.598 11.681 1.00 76.31 90 PHE A CA 1
ATOM 698 C C . PHE A 1 90 ? 1.648 -0.213 11.428 1.00 76.31 90 PHE A C 1
ATOM 700 O O . PHE A 1 90 ? 0.825 -1.070 11.119 1.00 76.31 90 PHE A O 1
ATOM 707 N N . ILE A 1 91 ? 1.320 1.075 11.519 1.00 82.88 91 ILE A N 1
ATOM 708 C CA . ILE A 1 91 ? -0.046 1.554 11.284 1.00 82.88 91 ILE A CA 1
ATOM 709 C C . ILE A 1 91 ? -0.153 2.162 9.886 1.00 82.88 91 ILE A C 1
ATOM 711 O O . ILE A 1 91 ? 0.578 3.091 9.538 1.00 82.88 91 ILE A O 1
ATOM 715 N N . VAL A 1 92 ? -1.127 1.690 9.112 1.00 86.81 92 VAL A N 1
ATOM 716 C CA . VAL A 1 92 ? -1.567 2.342 7.876 1.00 86.81 92 VAL A CA 1
ATOM 717 C C . VAL A 1 92 ? -2.825 3.141 8.188 1.00 86.81 92 VAL A C 1
ATOM 719 O O . VAL A 1 92 ? -3.843 2.570 8.585 1.00 86.81 92 VAL A O 1
ATOM 722 N N . ARG A 1 93 ? -2.770 4.469 8.031 1.00 89.25 93 ARG A N 1
ATOM 723 C CA . ARG A 1 93 ? -3.924 5.353 8.252 1.00 89.25 93 ARG A CA 1
ATOM 724 C C . ARG A 1 93 ? -4.555 5.747 6.926 1.00 89.25 93 ARG A C 1
ATOM 726 O O . ARG A 1 93 ? -3.863 6.019 5.947 1.00 89.25 93 ARG A O 1
ATOM 733 N N . LEU A 1 94 ? -5.877 5.889 6.923 1.00 89.50 94 LEU A N 1
ATOM 734 C CA . LEU A 1 94 ? -6.626 6.368 5.762 1.00 89.50 94 LEU A CA 1
ATOM 735 C C . LEU A 1 94 ? -6.142 7.755 5.298 1.00 89.50 94 LEU A C 1
ATOM 737 O O . LEU A 1 94 ? -6.053 8.012 4.100 1.00 89.50 94 LEU A O 1
ATOM 741 N N . ALA A 1 95 ? -5.786 8.638 6.237 1.00 89.12 95 ALA A N 1
ATOM 742 C CA . ALA A 1 95 ? -5.240 9.960 5.932 1.00 89.12 95 ALA A CA 1
ATOM 743 C C . ALA A 1 95 ? -3.893 9.886 5.191 1.00 89.12 95 ALA A C 1
ATOM 745 O O . ALA A 1 95 ? -3.705 10.600 4.207 1.00 89.12 95 ALA A O 1
ATOM 746 N N . ASP A 1 96 ? -2.999 8.985 5.610 1.00 89.00 96 ASP A N 1
ATOM 747 C CA . ASP A 1 96 ? -1.685 8.797 4.986 1.00 89.00 96 ASP A CA 1
ATOM 748 C C . ASP A 1 96 ? -1.830 8.212 3.571 1.00 89.00 96 ASP A C 1
ATOM 750 O O . ASP A 1 96 ? -1.182 8.678 2.634 1.00 89.00 96 ASP A O 1
ATOM 754 N N . LEU A 1 97 ? -2.761 7.267 3.377 1.00 90.12 97 LEU A N 1
ATOM 755 C CA . LEU A 1 97 ? -3.110 6.743 2.050 1.00 90.12 97 LEU A CA 1
ATOM 756 C C . LEU A 1 97 ? -3.714 7.822 1.143 1.00 90.12 97 LEU A C 1
ATOM 758 O O . LEU A 1 97 ? -3.352 7.915 -0.028 1.00 90.12 97 LEU A O 1
ATOM 762 N N . ASN A 1 98 ? -4.608 8.664 1.666 1.00 90.50 98 ASN A N 1
ATOM 763 C CA . ASN A 1 98 ? -5.178 9.777 0.907 1.00 90.50 98 ASN A CA 1
ATOM 764 C C . ASN A 1 98 ? -4.102 10.799 0.518 1.00 90.50 98 ASN A C 1
ATOM 766 O O . ASN A 1 98 ? -4.085 11.255 -0.623 1.00 90.50 98 ASN A O 1
ATOM 770 N N . GLY A 1 99 ? -3.178 11.120 1.428 1.00 88.19 99 GLY A N 1
ATOM 771 C CA . GLY A 1 99 ? -2.029 11.978 1.141 1.00 88.19 99 GLY A CA 1
ATOM 772 C C . GLY A 1 99 ? -1.114 11.372 0.077 1.00 88.19 99 GLY A C 1
ATOM 773 O O . GLY A 1 99 ? -0.722 12.056 -0.864 1.00 88.19 99 GLY A O 1
ATOM 774 N N . TYR A 1 100 ? -0.837 10.071 0.166 1.00 87.31 100 TYR A N 1
ATOM 775 C CA . TYR A 1 100 ? -0.053 9.337 -0.824 1.00 87.31 100 TYR A CA 1
ATOM 776 C C . TYR A 1 100 ? -0.708 9.330 -2.216 1.00 87.31 100 TYR A C 1
ATOM 778 O O . TYR A 1 100 ? -0.033 9.557 -3.221 1.00 87.31 100 TYR A O 1
ATOM 786 N N . LEU A 1 101 ? -2.018 9.073 -2.289 1.00 89.25 101 LEU A N 1
ATOM 787 C CA . LEU A 1 101 ? -2.762 8.976 -3.549 1.00 89.25 101 LEU A CA 1
ATOM 788 C C . LEU A 1 101 ? -3.058 10.345 -4.173 1.00 89.25 101 LEU A C 1
ATOM 790 O O . LEU A 1 101 ? -3.118 10.441 -5.404 1.00 89.25 101 LEU A O 1
ATOM 794 N N . GLY A 1 102 ? -3.264 11.356 -3.324 1.00 80.44 102 GLY A N 1
ATOM 795 C CA . GLY A 1 102 ? -3.562 12.742 -3.681 1.00 80.44 102 GLY A CA 1
ATOM 796 C C . GLY A 1 102 ? -2.324 13.597 -3.940 1.00 80.44 102 GLY A C 1
ATOM 797 O O . GLY A 1 102 ? -2.432 14.622 -4.611 1.00 80.44 102 GLY A O 1
ATOM 798 N N . ALA A 1 103 ? -1.141 13.176 -3.481 1.00 62.22 103 ALA A N 1
ATOM 799 C CA . ALA A 1 103 ? 0.105 13.749 -3.961 1.00 62.22 103 ALA A CA 1
ATOM 800 C C . ALA A 1 103 ? 0.153 13.535 -5.482 1.00 62.22 103 ALA A C 1
ATOM 802 O O . ALA A 1 103 ? 0.075 12.385 -5.932 1.00 62.22 103 ALA A O 1
ATOM 803 N N . PRO A 1 104 ? 0.260 14.602 -6.297 1.00 49.12 104 PRO A N 1
ATOM 804 C CA . PRO A 1 104 ? 0.436 14.422 -7.724 1.00 49.12 104 PRO A CA 1
ATOM 805 C C . PRO A 1 104 ? 1.674 13.549 -7.891 1.00 49.12 104 PRO A C 1
ATOM 807 O O . PRO A 1 104 ? 2.746 13.897 -7.385 1.00 49.12 104 PRO A O 1
ATOM 810 N N . ALA A 1 105 ? 1.518 12.396 -8.553 1.00 51.91 105 ALA A N 1
ATOM 811 C CA . ALA A 1 105 ? 2.648 11.638 -9.066 1.00 51.91 105 ALA A CA 1
ATOM 812 C C . ALA A 1 105 ? 3.483 12.671 -9.809 1.00 51.91 105 ALA A C 1
ATOM 814 O O . 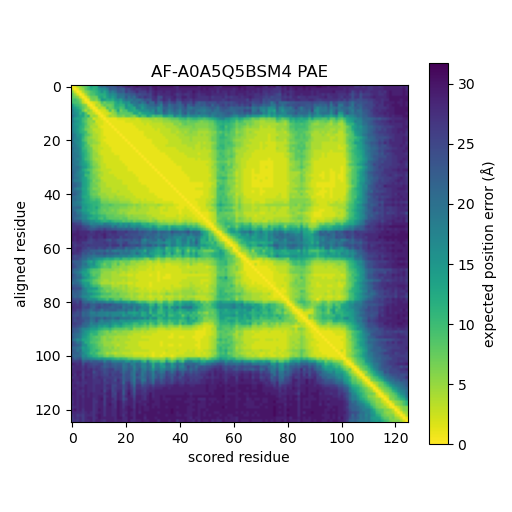ALA A 1 105 ? 2.995 13.185 -10.814 1.00 51.91 105 ALA A O 1
ATOM 815 N N . ARG A 1 106 ? 4.618 13.103 -9.228 1.00 45.72 106 ARG A N 1
ATOM 816 C CA . ARG A 1 106 ? 5.392 14.236 -9.742 1.00 45.72 106 ARG A CA 1
ATOM 817 C C . ARG A 1 106 ? 5.562 13.976 -11.222 1.00 45.72 106 ARG A C 1
ATOM 819 O O . ARG A 1 106 ? 6.259 13.031 -11.595 1.00 45.72 106 ARG A O 1
ATOM 826 N N . ARG A 1 107 ? 4.822 14.743 -12.025 1.00 39.91 107 ARG A N 1
ATOM 827 C CA . ARG A 1 107 ? 4.753 14.572 -13.463 1.00 39.91 107 ARG A CA 1
ATOM 828 C C . ARG A 1 107 ? 6.194 14.645 -13.912 1.00 39.91 107 ARG A C 1
ATOM 830 O O . ARG A 1 107 ? 6.864 15.661 -13.736 1.00 39.91 107 ARG A O 1
ATOM 837 N N . ARG A 1 108 ? 6.691 13.521 -14.412 1.00 45.56 108 ARG A N 1
ATOM 838 C CA . ARG A 1 108 ? 7.919 13.455 -15.181 1.00 45.56 108 ARG A CA 1
ATOM 839 C C . ARG A 1 108 ? 7.579 14.110 -16.523 1.00 45.56 108 ARG A C 1
ATOM 841 O O . ARG A 1 108 ? 7.499 13.433 -17.536 1.00 45.56 108 ARG A O 1
ATOM 848 N N . ASP A 1 109 ? 7.303 15.415 -16.503 1.00 41.25 109 ASP A N 1
ATOM 849 C CA . ASP A 1 109 ? 7.285 16.260 -17.691 1.00 41.25 109 ASP A CA 1
ATOM 850 C C . ASP A 1 109 ? 8.753 16.516 -18.029 1.00 41.25 109 ASP A C 1
ATOM 852 O O . ASP A 1 109 ? 9.339 17.558 -17.750 1.00 41.25 109 ASP A O 1
ATOM 856 N N . THR A 1 110 ? 9.399 15.478 -18.546 1.00 49.41 110 THR A N 1
ATOM 857 C CA . THR A 1 110 ? 10.681 15.600 -19.219 1.00 49.41 110 THR A CA 1
ATOM 858 C C . THR A 1 110 ? 10.393 15.395 -20.696 1.00 49.41 110 THR A C 1
ATOM 860 O O . THR A 1 110 ? 10.256 14.266 -21.151 1.00 49.41 110 THR A O 1
ATOM 863 N N . GLY A 1 111 ? 10.276 1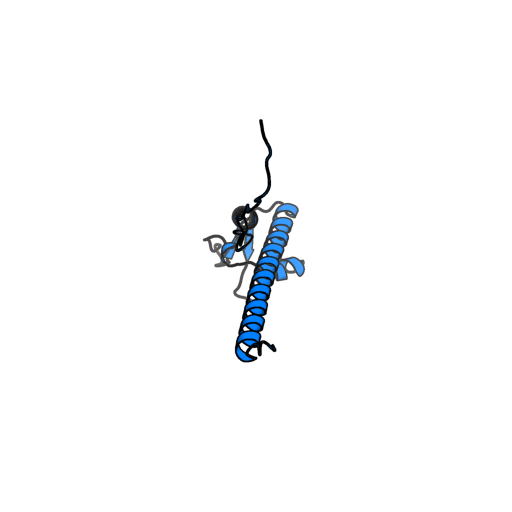6.5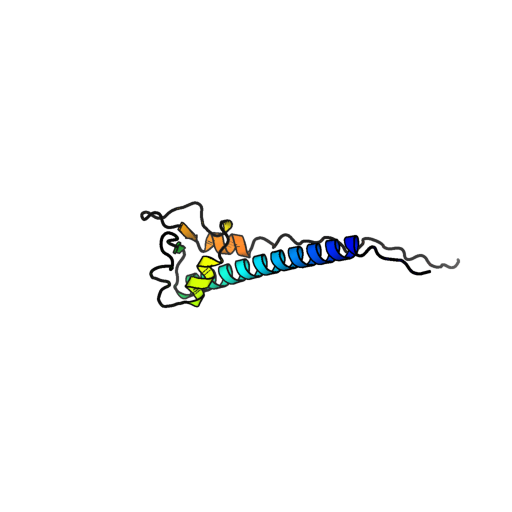12 -21.417 1.00 43.81 111 GLY A N 1
ATOM 864 C CA . GLY A 1 111 ? 10.403 16.566 -22.872 1.00 43.81 111 GLY A CA 1
ATOM 865 C C . GLY A 1 111 ? 9.102 16.614 -23.674 1.00 43.81 111 GLY A C 1
ATOM 866 O O . GLY A 1 111 ? 8.618 15.586 -24.129 1.00 43.81 111 GLY A O 1
ATOM 867 N N . ALA A 1 112 ? 8.628 17.826 -23.972 1.00 39.53 112 ALA A N 1
ATOM 868 C CA . ALA A 1 112 ? 8.055 18.155 -25.280 1.00 39.53 112 ALA A CA 1
ATOM 869 C C . ALA A 1 112 ? 8.204 19.667 -25.534 1.00 39.53 112 ALA A C 1
ATOM 871 O O . ALA A 1 112 ? 7.429 20.480 -25.044 1.00 39.53 112 ALA A O 1
ATOM 872 N N . ALA A 1 113 ? 9.298 19.991 -26.226 1.00 41.91 113 ALA A N 1
ATOM 873 C CA . ALA A 1 113 ? 9.639 21.207 -26.964 1.00 41.91 113 ALA A CA 1
ATOM 874 C C . ALA A 1 113 ? 8.744 22.454 -26.800 1.00 41.91 113 ALA A C 1
ATOM 876 O O . ALA A 1 113 ? 7.663 22.555 -27.376 1.00 41.91 113 ALA A O 1
ATOM 877 N N . ALA A 1 114 ? 9.306 23.491 -26.176 1.00 46.06 114 ALA A N 1
ATOM 878 C CA . ALA A 1 114 ? 9.016 24.857 -26.587 1.00 46.06 114 ALA A CA 1
ATOM 879 C C . ALA A 1 114 ? 9.768 25.125 -27.902 1.00 46.06 114 ALA A C 1
ATOM 881 O O . ALA A 1 114 ? 10.993 25.231 -27.919 1.00 46.06 114 ALA A O 1
ATOM 882 N N . SER A 1 115 ? 9.042 25.199 -29.012 1.00 49.25 115 SER A N 1
ATOM 883 C CA . SER A 1 115 ? 9.494 25.873 -30.232 1.00 49.25 115 SER A CA 1
ATOM 884 C C . SER A 1 115 ? 8.283 26.283 -31.060 1.00 49.25 115 SER A C 1
ATOM 886 O O . SER A 1 115 ? 7.675 25.429 -31.700 1.00 49.25 115 SER A O 1
ATOM 888 N N . PRO A 1 116 ? 7.936 27.575 -31.108 1.00 43.16 116 PRO A N 1
ATOM 889 C CA . PRO A 1 116 ? 7.236 28.129 -32.246 1.00 43.16 116 PRO A CA 1
ATOM 890 C C . PRO A 1 116 ? 8.276 28.756 -33.184 1.00 43.16 116 PRO A C 1
ATOM 892 O O . PRO A 1 116 ? 8.643 29.917 -33.030 1.00 43.16 116 PRO A O 1
ATOM 895 N N . VAL A 1 117 ? 8.759 27.982 -34.159 1.00 49.06 117 VAL A N 1
ATOM 896 C CA . VAL A 1 117 ? 9.229 28.554 -35.428 1.00 49.06 117 VAL A CA 1
ATOM 897 C C . VAL A 1 117 ? 8.103 28.339 -36.425 1.00 49.06 117 VAL A C 1
ATOM 899 O O . VAL A 1 117 ? 7.848 27.221 -36.863 1.00 49.06 117 VAL A O 1
ATOM 902 N N . GLY A 1 118 ? 7.407 29.429 -36.722 1.00 41.72 118 GLY A N 1
ATOM 903 C CA . GLY A 1 118 ? 6.471 29.563 -37.826 1.00 41.72 118 GLY A CA 1
ATOM 904 C C . GLY A 1 118 ? 6.793 30.864 -38.542 1.00 41.72 118 GLY A C 1
ATOM 905 O O . GLY A 1 118 ? 6.177 31.891 -38.283 1.00 41.72 118 GLY A O 1
ATOM 906 N N . ASP A 1 119 ? 7.839 30.801 -39.357 1.00 48.06 119 ASP A N 1
ATOM 907 C CA . ASP A 1 119 ? 8.193 31.775 -40.383 1.00 48.06 119 ASP A CA 1
ATOM 908 C C . ASP A 1 119 ? 7.126 31.742 -41.496 1.00 48.06 119 ASP A C 1
ATOM 910 O O . ASP A 1 119 ? 6.622 30.661 -41.817 1.00 48.06 119 ASP A O 1
ATOM 914 N N . GLY A 1 120 ? 6.800 32.891 -42.101 1.00 46.00 120 GLY A N 1
ATOM 915 C CA . GLY A 1 120 ? 6.177 32.891 -43.427 1.00 46.00 120 GLY A CA 1
ATOM 916 C C . GLY A 1 120 ? 5.118 33.954 -43.737 1.00 46.00 120 GLY A C 1
ATOM 917 O O . GLY A 1 120 ? 3.931 33.728 -43.537 1.00 46.00 120 GLY A O 1
ATOM 918 N N . ALA A 1 121 ? 5.585 34.997 -44.434 1.00 41.66 121 ALA A N 1
ATOM 919 C CA . ALA A 1 121 ? 4.931 35.691 -45.556 1.00 41.66 121 ALA A CA 1
ATOM 920 C C . ALA A 1 121 ? 3.872 36.793 -45.290 1.00 41.66 121 ALA A C 1
ATOM 922 O O . ALA A 1 121 ? 2.747 36.542 -44.872 1.00 41.66 121 ALA A O 1
ATOM 923 N N . GLY A 1 122 ? 4.237 38.033 -45.670 1.00 40.12 122 GLY A N 1
ATOM 924 C CA . GLY A 1 122 ? 3.326 39.176 -45.882 1.00 40.12 122 GLY A CA 1
ATOM 925 C C . GLY A 1 122 ? 2.381 38.993 -47.090 1.00 40.12 122 GLY A C 1
ATOM 926 O O . GLY A 1 122 ? 2.370 37.910 -47.674 1.00 40.12 122 GLY A O 1
ATOM 927 N N . PRO A 1 123 ? 1.622 40.025 -47.531 1.00 51.12 123 PRO A N 1
ATOM 928 C CA . PRO A 1 123 ? 2.226 41.265 -48.040 1.00 51.12 123 PRO A CA 1
ATOM 929 C C . PRO A 1 123 ? 1.448 42.583 -47.775 1.00 51.12 123 PRO A C 1
ATOM 931 O O . PRO A 1 123 ? 0.265 42.582 -47.470 1.00 51.12 123 PRO A O 1
ATOM 934 N N . ARG A 1 124 ? 2.171 43.697 -47.986 1.00 44.97 124 ARG A N 1
ATOM 935 C CA . ARG A 1 124 ? 1.766 45.011 -48.546 1.00 44.97 124 ARG A CA 1
ATOM 936 C C . ARG A 1 124 ? 0.410 45.620 -48.140 1.00 44.97 124 ARG A C 1
ATOM 938 O O . ARG A 1 124 ? -0.625 45.161 -48.606 1.00 44.97 124 ARG A O 1
ATOM 945 N N . SER A 1 125 ? 0.472 46.788 -47.494 1.00 52.78 125 SER A N 1
ATOM 946 C CA . SER A 1 125 ? 0.018 48.076 -48.059 1.00 52.78 125 SER A CA 1
ATOM 947 C C . SER A 1 125 ? 0.475 49.248 -47.200 1.00 52.78 125 SER A C 1
ATOM 949 O O . SER A 1 125 ? 0.515 49.079 -45.963 1.00 52.78 125 SER A O 1
#

Sequence (125 aa):
MATTQNPVETADHQLASLLARQKQLREAIERRAAEVVRTWLLDHERTWVAVDFTKTRPEAPFDSDAGLAAAVCELPRRAYGSGLDVRGSFIVRLADLNGYLGAPARRRDTGAAASPVGDGAGPRS

Organism: Mycobacterium sp. (strain MCS) (NCBI:txid164756)

Mean predicted aligned error: 13.75 Å

Foldseek 3Di:
DDPPDPVVVVVVVVVVVVVVVVVVVLVVLQLVLLVVLLVVCVVVVHFKDFADPPDPWGDPPCPVPPPNRVSVVSHDPQQFDPDQDPVRTTMRGSVSSCVVNVPPPPPPPDDDDDDPPDDDDDDDD

pLDDT: mean 73.32, std 18.6, range [38.16, 95.88]

Radius of gyration: 23.85 Å; Cα contacts (8 Å, |Δi|>4): 98; chains: 1; bounding box: 44×62×70 Å

Solvent-accessible surface area (backbone atoms only — not comparable to full-atom values): 7699 Å² total; per-residue (Å²): 135,84,81,78,72,53,69,66,64,53,49,54,51,52,51,52,52,51,54,53,48,51,50,50,50,50,55,52,48,27,51,51,15,43,50,50,51,46,50,51,29,59,78,66,77,41,64,61,49,77,46,50,80,89,47,102,54,54,65,78,88,29,74,87,32,68,68,52,38,52,20,60,75,44,43,50,76,83,38,43,49,101,43,63,46,101,84,71,21,42,27,38,33,46,66,41,38,48,51,60,71,65,45,72,74,76,75,81,83,74,84,82,79,94,74,91,85,80,86,84,83,86,82,90,135